Protein 5X3D (pdb70)

Nearest PDB structures (foldseek):
  5x3d-assembly1_A-2  TM=1.008E+00  e=4.012E-29  Streptomyces wedmorensis
  1n1d-assembl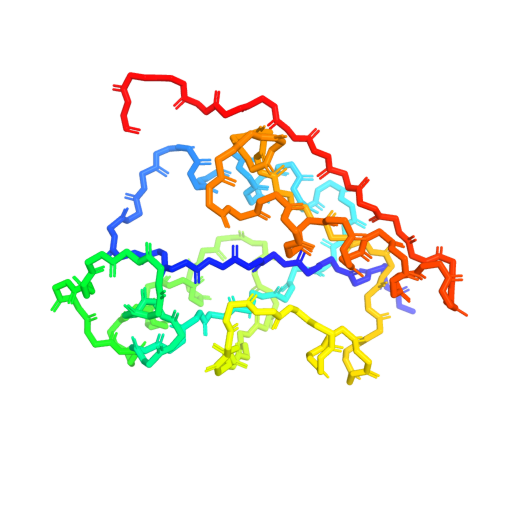y1_A  TM=8.604E-01  e=2.605E-10  Bacillus subtilis
  2b7l-assembly2_D  TM=8.774E-01  e=2.565E-09  Staphylococcus aureus
  3glv-assembly1_B  TM=8.651E-01  e=4.108E-09  Thermoplasma volcanium GSS1
  4xsv-assembly1_A  TM=8.148E-01  e=1.289E-08  Homo sapiens

Radius of gyration: 13.31 Å; Cα contacts (8 Å, |Δi|>4): 223; chains: 1; bounding box: 34×36×27 Å

B-factor: mean 34.51, std 9.89, range [20.99, 83.47]

GO terms:
  GO:0050188 phosphoenolpyruvate mutase activity (F, EXP)

Sequence (126 aa):
QRPIVYVGMSADLIHPGHINILSRAAELGDITIGLLTDAAIASYKRLPHMTYEQRKAVVENLKGVASVVPQRTLDYAENLRTVRPDFVVHGDDWQTGVQRHTRERVIEVLSEWGGKLVEIPYTPGI

Structure (mmCIF, N/CA/C/O backbone):
data_5X3D
#
_entry.id   5X3D
#
_cell.length_a   71.909
_cell.length_b   71.909
_cell.length_c   109.507
_cell.angle_alpha   90.00
_cell.angle_beta   90.00
_cell.angle_gamma   120.00
#
_symmetry.space_group_name_H-M   'P 65 2 2'
#
loop_
_entity.id
_entity.type
_entity.pdbx_description
1 polymer 'Phosphoenolpyruvate phosphomutase'
2 non-polymer '[[(2R,3S,4R,5R)-5-(4-azanyl-2-oxidanylidene-pyrimidin-1-yl)-3,4-bis(oxidanyl)oxolan-2-yl]methoxy-oxidanyl-phosphoryl]oxy-(2-hydroxyethyl)phosphinic acid'
3 water water
#
loop_
_atom_site.group_PDB
_atom_site.id
_atom_site.type_symbol
_atom_site.label_atom_id
_atom_site.label_alt_id
_atom_site.label_comp_id
_atom_site.label_asym_id
_atom_site.label_entity_id
_atom_site.label_seq_id
_atom_site.pdbx_PDB_ins_code
_atom_site.Cartn_x
_atom_site.Cartn_y
_atom_site.Cartn_z
_atom_site.occupancy
_atom_site.B_iso_or_equiv
_atom_site.auth_seq_id
_atom_site.auth_comp_id
_atom_site.auth_asym_id
_atom_site.auth_atom_id
_atom_site.pdbx_PDB_model_num
ATOM 1 N N . GLN A 1 23 ? 21.371 11.174 2.898 1.00 61.17 2 GLN A N 1
ATOM 2 C CA . GLN A 1 23 ? 21.062 12.536 3.411 1.00 57.47 2 GLN A CA 1
ATOM 3 C C . GLN A 1 23 ? 20.099 12.484 4.590 1.00 50.22 2 GLN A C 1
ATOM 4 O O . GLN A 1 23 ? 19.534 11.437 4.930 1.00 49.77 2 GLN A O 1
ATOM 10 N N . ARG A 1 24 ? 19.883 13.649 5.174 1.00 45.16 3 ARG A N 1
ATOM 11 C CA . ARG A 1 24 ? 18.939 13.807 6.264 1.00 41.41 3 ARG A CA 1
ATOM 12 C C . ARG A 1 24 ? 17.513 13.583 5.767 1.00 36.97 3 ARG A C 1
ATOM 13 O O . ARG A 1 24 ? 17.245 13.762 4.584 1.00 37.25 3 ARG A O 1
ATOM 21 N N . PRO A 1 25 ? 16.586 13.253 6.675 1.00 34.76 4 PRO A N 1
ATOM 22 C CA . PRO A 1 25 ? 15.200 13.168 6.204 1.00 34.21 4 PRO A CA 1
ATOM 23 C C . PRO A 1 25 ? 14.664 14.496 5.665 1.00 33.44 4 PRO A C 1
ATOM 24 O O . PRO A 1 25 ? 15.178 15.566 6.003 1.00 32.93 4 PRO A O 1
ATOM 28 N N . ILE A 1 26 ? 13.641 14.383 4.821 1.00 31.96 5 ILE A N 1
ATOM 29 C CA . ILE A 1 26 ? 12.992 15.510 4.179 1.00 33.12 5 ILE A CA 1
ATOM 30 C C . ILE A 1 26 ? 11.664 15.720 4.865 1.00 28.81 5 ILE A C 1
ATOM 31 O O . ILE A 1 26 ? 10.858 14.775 4.966 1.00 28.98 5 ILE A O 1
ATOM 36 N N . VAL A 1 27 ? 11.427 16.952 5.312 1.00 26.27 6 VAL A N 1
ATOM 37 C CA . VAL A 1 27 ? 10.257 17.318 6.065 1.00 26.99 6 VAL A CA 1
ATOM 38 C C . VAL A 1 27 ? 9.450 18.339 5.274 1.00 27.88 6 VAL A C 1
ATOM 39 O O . VAL A 1 27 ? 9.917 19.445 5.040 1.00 27.37 6 VAL A O 1
ATOM 43 N N . TYR A 1 28 ? 8.216 17.991 4.939 1.00 25.12 7 TYR A N 1
ATOM 44 C CA . TYR A 1 28 ? 7.370 18.878 4.094 1.00 26.49 7 TYR A CA 1
ATOM 45 C C . TYR A 1 28 ? 6.404 19.622 4.961 1.00 23.75 7 TYR A C 1
ATOM 46 O O . TYR A 1 28 ? 5.727 19.038 5.806 1.00 25.69 7 TYR A O 1
ATOM 55 N N . VAL A 1 29 ? 6.386 20.940 4.797 1.00 22.63 8 VAL A N 1
ATOM 56 C CA . VAL A 1 29 ? 5.523 21.815 5.587 1.00 23.90 8 VAL A CA 1
ATOM 57 C C . VAL A 1 29 ? 4.730 22.742 4.641 1.00 24.51 8 VAL A C 1
ATOM 58 O O . VAL A 1 29 ? 5.305 23.607 3.999 1.00 24.74 8 VAL A O 1
ATOM 62 N N . GLY A 1 30 ? 3.422 22.537 4.565 1.00 24.71 9 GLY A N 1
ATOM 63 C CA . GLY A 1 30 ? 2.563 23.361 3.758 1.00 25.78 9 GLY A CA 1
ATOM 64 C C . GLY A 1 30 ? 2.262 24.643 4.485 1.00 27.59 9 GLY A C 1
ATOM 65 O O . GLY A 1 30 ? 2.004 24.604 5.679 1.00 25.91 9 GLY A O 1
ATOM 66 N N . MET A 1 31 ? 2.254 25.767 3.767 1.00 25.32 10 MET A N 1
ATOM 67 C CA . MET A 1 31 ? 1.942 27.057 4.363 1.00 26.87 10 MET A CA 1
ATOM 68 C C . MET A 1 31 ? 1.312 27.991 3.376 1.00 28.90 10 MET A C 1
ATOM 69 O O . MET A 1 31 ? 1.754 28.053 2.235 1.00 27.93 10 MET A O 1
ATOM 74 N N . SER A 1 32 ? 0.318 28.741 3.836 1.00 29.78 11 SER A N 1
ATOM 75 C CA . SER A 1 32 ? -0.045 29.955 3.156 1.00 34.24 11 SER A CA 1
ATOM 76 C C . SER A 1 32 ? 0.998 31.018 3.565 1.00 36.65 11 SER A C 1
ATOM 77 O O . SER A 1 32 ? 1.642 31.623 2.711 1.00 34.74 11 SER A O 1
ATOM 80 N N . ALA A 1 33 ? 1.175 31.202 4.871 1.00 35.59 12 ALA A N 1
ATOM 81 C CA . ALA A 1 33 ? 2.232 32.100 5.388 1.00 40.31 12 ALA A CA 1
ATOM 82 C C . ALA A 1 33 ? 1.999 33.521 4.897 1.00 37.46 12 ALA A C 1
ATOM 83 O O . ALA A 1 33 ? 2.937 34.167 4.416 1.00 38.97 12 ALA A O 1
ATOM 85 N N . ASP A 1 34 ? 0.765 34.009 4.969 1.00 35.36 13 ASP A N 1
ATOM 86 C CA . ASP A 1 34 ? 0.536 35.392 4.530 1.00 45.34 13 ASP A CA 1
ATOM 87 C C . ASP A 1 34 ? 1.280 36.406 5.405 1.00 41.73 13 ASP A C 1
ATOM 88 O O . ASP A 1 34 ? 1.930 37.292 4.883 1.00 50.72 13 ASP A O 1
ATOM 93 N N . LEU A 1 35 ? 1.147 36.258 6.715 1.00 39.33 14 LEU A N 1
ATOM 94 C CA . LEU A 1 35 ? 1.849 37.068 7.705 1.00 40.43 14 LEU A CA 1
ATOM 95 C C . LEU A 1 35 ? 2.434 36.146 8.774 1.00 34.09 14 LEU A C 1
ATOM 96 O O . LEU A 1 35 ? 1.692 35.472 9.488 1.00 37.45 14 LEU A O 1
ATOM 101 N N . ILE A 1 36 ? 3.754 36.114 8.875 1.00 30.17 15 ILE A N 1
ATOM 102 C CA . ILE A 1 36 ? 4.450 35.127 9.746 1.00 30.98 15 ILE A CA 1
ATOM 103 C C . ILE A 1 36 ? 4.272 35.512 11.225 1.00 30.79 15 ILE A C 1
ATOM 104 O O . ILE A 1 36 ? 4.471 36.653 11.580 1.00 29.14 15 ILE A O 1
ATOM 109 N N . HIS A 1 37 ? 3.898 34.572 12.086 1.00 30.22 16 HIS A N 1
ATOM 110 C CA . HIS A 1 37 ? 3.760 34.820 13.519 1.00 31.67 16 HIS A CA 1
ATOM 111 C C . HIS A 1 37 ? 4.312 33.624 14.292 1.00 28.59 16 HIS A C 1
ATOM 112 O O . HIS A 1 37 ? 4.759 32.636 13.662 1.00 29.52 16 HIS A O 1
ATOM 119 N N . PRO A 1 38 ? 4.300 33.683 15.628 1.00 27.54 17 PRO A N 1
ATOM 120 C CA . PRO A 1 38 ? 4.979 32.626 16.331 1.00 27.08 17 PRO A CA 1
ATOM 121 C C . PRO A 1 38 ? 4.404 31.186 16.187 1.00 29.35 17 PRO A C 1
ATOM 122 O O . PRO A 1 38 ? 5.141 30.228 16.412 1.00 30.41 17 PRO A O 1
ATOM 126 N N . GLY A 1 39 ? 3.124 31.049 15.855 1.00 29.45 18 GLY A N 1
ATOM 127 C CA . GLY A 1 39 ? 2.529 29.747 15.463 1.00 30.61 18 GLY A CA 1
ATOM 128 C C . GLY A 1 39 ? 3.306 29.093 14.334 1.00 28.48 18 GLY A C 1
ATOM 129 O O . GLY A 1 39 ? 3.674 27.931 14.425 1.00 27.89 18 GLY A O 1
ATOM 130 N N . HIS A 1 40 ? 3.608 29.861 13.291 1.00 28.91 19 HIS A N 1
ATOM 131 C CA . HIS A 1 40 ? 4.426 29.379 12.167 1.00 29.88 19 HIS A CA 1
ATOM 132 C C . HIS A 1 40 ? 5.824 28.993 12.584 1.00 30.77 19 HIS A C 1
ATOM 133 O O . HIS A 1 40 ? 6.355 27.978 12.155 1.00 29.96 19 HIS A O 1
ATOM 140 N N . ILE A 1 41 ? 6.423 29.840 13.409 1.00 31.59 20 ILE A N 1
ATOM 141 C CA . ILE A 1 41 ? 7.747 29.592 13.929 1.00 30.34 20 ILE A CA 1
ATOM 142 C C . ILE A 1 41 ? 7.784 28.288 14.719 1.00 26.88 20 ILE A C 1
ATOM 143 O O . ILE A 1 41 ? 8.734 27.518 14.585 1.00 27.79 20 ILE A O 1
ATOM 148 N N . ASN A 1 42 ? 6.757 28.064 15.538 1.00 26.88 21 ASN A N 1
ATOM 149 C CA . ASN A 1 42 ? 6.619 26.823 16.293 1.00 26.25 21 ASN A CA 1
ATOM 150 C C . ASN A 1 42 ? 6.602 25.623 15.357 1.00 26.61 21 ASN A C 1
ATOM 151 O O . ASN A 1 42 ? 7.356 24.673 15.548 1.00 25.37 21 ASN A O 1
ATOM 156 N N . ILE A 1 43 ? 5.755 25.674 14.332 1.00 26.24 22 ILE A N 1
ATOM 157 C CA . ILE A 1 43 ? 5.735 24.588 13.325 1.00 28.10 22 ILE A CA 1
ATOM 158 C C . ILE A 1 43 ? 7.096 24.351 12.750 1.00 26.78 22 ILE A C 1
ATOM 159 O O . ILE A 1 43 ? 7.548 23.216 12.685 1.00 27.03 22 ILE A O 1
ATOM 164 N N . LEU A 1 44 ? 7.780 25.421 12.330 1.00 26.09 23 LEU A N 1
ATOM 165 C CA . LEU A 1 44 ? 9.082 25.245 11.711 1.00 27.44 23 LEU A CA 1
ATOM 166 C C . LEU A 1 44 ? 10.118 24.731 12.690 1.00 27.15 23 LEU A C 1
ATOM 167 O O . LEU A 1 44 ? 10.985 23.970 12.318 1.00 25.38 23 LEU A O 1
ATOM 172 N N . SER A 1 45 ? 10.015 25.152 13.934 1.00 27.72 24 SER A N 1
ATOM 173 C CA . SER A 1 45 ? 10.955 24.702 14.931 1.00 29.60 24 SER A CA 1
ATOM 174 C C . SER A 1 45 ? 10.771 23.196 15.206 1.00 28.75 24 SER A C 1
ATOM 175 O O . SER A 1 45 ? 11.748 22.433 15.221 1.00 28.38 24 SER A O 1
ATOM 178 N N . ARG A 1 46 ? 9.523 22.758 15.357 1.00 28.73 25 ARG A N 1
ATOM 179 C CA . ARG A 1 46 ? 9.208 21.318 15.475 1.00 29.13 25 ARG A CA 1
ATOM 180 C C . ARG A 1 46 ? 9.621 20.519 14.220 1.00 29.32 25 ARG A C 1
ATOM 181 O O . ARG A 1 46 ? 10.218 19.419 14.311 1.00 26.53 25 ARG A O 1
ATOM 189 N N . ALA A 1 47 ? 9.376 21.090 13.027 1.00 25.17 26 ALA A N 1
ATOM 190 C CA . ALA A 1 47 ? 9.755 20.412 11.791 1.00 25.76 26 ALA A CA 1
ATOM 191 C C . ALA A 1 47 ? 11.241 20.208 11.667 1.00 25.28 26 ALA A C 1
ATOM 192 O O . ALA A 1 47 ? 11.726 19.171 11.159 1.00 27.56 26 ALA A O 1
ATOM 194 N N . ALA A 1 48 ? 12.002 21.220 12.076 1.00 25.81 27 ALA A N 1
ATOM 195 C CA . ALA A 1 48 ? 13.476 21.117 11.993 1.00 26.61 27 ALA A CA 1
ATOM 196 C C . ALA A 1 48 ? 14.080 19.987 12.837 1.00 26.40 27 ALA A C 1
ATOM 197 O O . ALA A 1 48 ? 15.122 19.440 12.482 1.00 24.45 27 ALA A O 1
ATOM 199 N N . GLU A 1 49 ? 13.376 19.600 13.892 1.00 27.88 28 GLU A N 1
ATOM 200 C CA . GLU A 1 49 ? 13.759 18.457 14.734 1.00 28.68 28 GLU A CA 1
ATOM 201 C C . GLU A 1 49 ? 13.736 17.133 13.915 1.00 27.81 28 GLU A C 1
ATOM 202 O O . GLU A 1 49 ? 14.467 16.178 14.222 1.00 25.31 28 GLU A O 1
ATOM 208 N N . LEU A 1 50 ? 12.946 17.114 12.827 1.00 26.93 29 LEU A N 1
ATOM 209 C CA . LEU A 1 50 ? 12.742 15.931 11.997 1.00 26.28 29 LEU A CA 1
ATOM 210 C C . LEU A 1 50 ? 13.610 15.847 10.749 1.00 26.35 29 LEU A C 1
ATOM 211 O O . LEU A 1 50 ? 13.682 14.770 10.129 1.00 26.31 29 LEU A O 1
ATOM 216 N N . GLY A 1 51 ? 14.234 16.967 10.352 1.00 27.14 30 GLY A N 1
ATOM 217 C CA . GLY A 1 51 ? 15.129 16.965 9.180 1.00 28.31 30 GLY A CA 1
ATOM 218 C C . GLY A 1 51 ? 15.126 18.274 8.416 1.00 28.91 30 GLY A C 1
ATOM 219 O O . GLY A 1 51 ? 14.837 19.327 8.989 1.00 29.66 30 GLY A O 1
ATOM 220 N N . ASP A 1 52 ? 15.450 18.204 7.125 1.00 27.75 31 ASP A N 1
ATOM 221 C CA . ASP A 1 52 ? 15.576 19.416 6.278 1.00 28.22 31 ASP A CA 1
ATOM 222 C C . ASP A 1 52 ? 14.198 19.809 5.765 1.00 27.62 31 ASP A C 1
ATOM 223 O O . ASP A 1 52 ? 13.496 18.962 5.170 1.00 27.06 31 ASP A O 1
ATOM 228 N N . ILE A 1 53 ? 13.801 21.060 5.975 1.00 26.52 32 ILE A N 1
ATOM 229 C CA . ILE A 1 53 ? 12.458 21.494 5.674 1.00 27.74 32 ILE A CA 1
ATOM 230 C C . ILE A 1 53 ? 12.344 21.961 4.212 1.00 27.16 32 ILE A C 1
ATOM 231 O O . ILE A 1 53 ? 13.082 22.860 3.738 1.00 25.60 32 ILE A O 1
ATOM 236 N N . THR A 1 54 ? 11.342 21.412 3.543 1.00 27.63 33 THR A N 1
ATOM 237 C CA . THR A 1 54 ? 10.849 21.946 2.265 1.00 26.22 33 THR A CA 1
ATOM 238 C C . THR A 1 54 ? 9.502 22.564 2.559 1.00 25.19 33 THR A C 1
ATOM 239 O O . THR A 1 54 ? 8.604 21.890 3.037 1.00 27.11 33 THR A O 1
ATOM 243 N N . ILE A 1 55 ? 9.356 23.866 2.315 1.00 24.50 34 ILE A N 1
ATOM 244 C CA . ILE A 1 55 ? 8.053 24.499 2.448 1.00 23.06 34 ILE A CA 1
ATOM 245 C C . ILE A 1 55 ? 7.289 24.325 1.143 1.00 25.33 34 ILE A C 1
ATOM 246 O O . ILE A 1 55 ? 7.829 24.624 0.075 1.00 25.66 34 ILE A O 1
ATOM 251 N N . GLY A 1 56 ? 6.049 23.844 1.251 1.00 24.18 35 GLY A N 1
ATOM 252 C CA . GLY A 1 56 ? 5.084 23.841 0.131 1.00 24.77 35 GLY A CA 1
ATOM 253 C C . GLY A 1 56 ? 4.329 25.132 0.277 1.00 22.66 35 GLY A C 1
ATOM 254 O O . GLY A 1 56 ? 3.451 25.244 1.114 1.00 23.90 35 GLY A O 1
ATOM 255 N N . LEU A 1 57 ? 4.708 26.127 -0.475 1.00 23.25 36 LEU A N 1
ATOM 256 C CA . LEU A 1 57 ? 4.100 27.448 -0.345 1.00 24.06 36 LEU A CA 1
ATOM 257 C C . LEU A 1 57 ? 2.882 27.508 -1.233 1.00 24.57 36 LEU A C 1
ATOM 258 O O . LEU A 1 57 ? 2.996 27.416 -2.462 1.00 24.14 36 LEU A O 1
ATOM 263 N N . LEU A 1 58 ? 1.724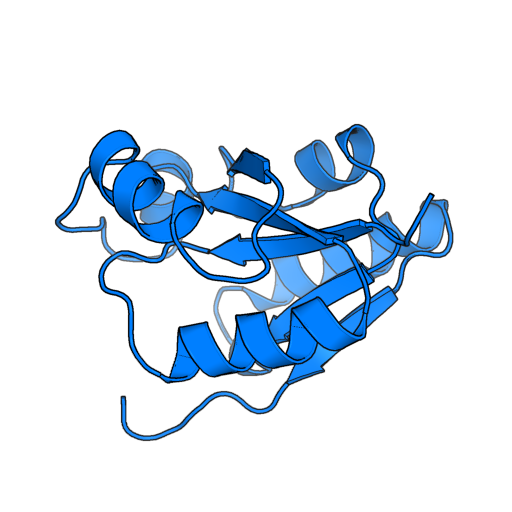 27.647 -0.633 1.00 23.85 37 LEU A N 1
ATOM 264 C CA . LEU A 1 58 ? 0.487 27.557 -1.415 1.00 26.40 37 LEU A CA 1
ATOM 265 C C . LEU A 1 58 ? 0.310 28.794 -2.293 1.00 28.43 37 LEU A C 1
ATOM 266 O O . LEU A 1 58 ? 0.601 29.935 -1.874 1.00 27.66 37 LEU A O 1
ATOM 271 N N . THR A 1 59 ? -0.122 28.562 -3.533 1.00 25.94 38 THR A N 1
ATOM 272 C CA . THR A 1 59 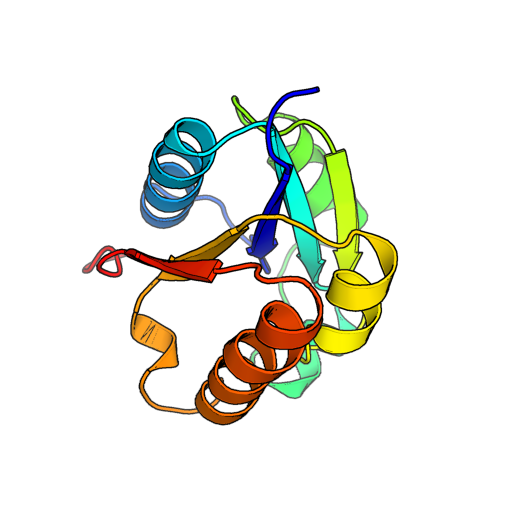? -0.409 29.664 -4.459 1.00 30.07 38 THR A CA 1
ATOM 273 C C . THR A 1 59 ? -1.727 30.322 -4.119 1.00 29.09 38 THR A C 1
ATOM 274 O O . THR A 1 59 ? -2.560 29.773 -3.375 1.00 28.59 38 THR A O 1
ATOM 278 N N . ASP A 1 60 ? -1.951 31.490 -4.727 1.00 32.21 39 ASP A N 1
ATOM 279 C CA . ASP A 1 60 ? -3.226 32.198 -4.614 1.00 32.32 39 ASP A CA 1
ATOM 280 C C . ASP A 1 60 ? -4.414 31.333 -4.920 1.00 30.08 39 ASP A C 1
ATOM 281 O O . ASP A 1 60 ? -5.402 31.323 -4.178 1.00 33.15 39 ASP A O 1
ATOM 286 N N . ALA A 1 61 ? -4.313 30.603 -6.018 1.00 33.37 40 ALA A N 1
ATOM 287 C CA . ALA A 1 61 ? -5.404 29.746 -6.472 1.00 33.69 40 ALA A CA 1
ATOM 288 C C . ALA A 1 61 ? -5.658 28.658 -5.449 1.00 31.72 40 ALA A C 1
ATOM 289 O O . ALA A 1 61 ? -6.791 28.396 -5.109 1.00 29.62 40 ALA A O 1
ATOM 291 N N . ALA A 1 62 ? -4.598 28.070 -4.892 1.00 29.19 41 ALA A N 1
ATOM 292 C CA . ALA A 1 62 ? -4.756 27.082 -3.828 1.00 26.64 41 ALA A CA 1
ATOM 293 C C . ALA A 1 62 ? -5.497 27.671 -2.624 1.00 27.41 41 ALA A C 1
ATOM 294 O O . ALA A 1 62 ? -6.481 27.098 -2.103 1.00 31.48 41 ALA A O 1
ATOM 296 N N . ILE A 1 63 ? -5.022 28.831 -2.173 1.00 28.21 42 ILE A N 1
ATOM 297 C CA . ILE A 1 63 ? -5.543 29.461 -0.972 1.00 31.50 42 ILE A CA 1
ATOM 298 C C . ILE A 1 63 ? -6.992 29.914 -1.175 1.00 32.61 42 ILE A C 1
ATOM 299 O O . ILE A 1 63 ? -7.839 29.747 -0.282 1.00 33.51 42 ILE A O 1
ATOM 304 N N . ALA A 1 64 ? -7.252 30.502 -2.341 1.00 36.06 43 ALA A N 1
ATOM 305 C CA . ALA A 1 64 ? -8.603 30.955 -2.690 1.00 39.36 43 ALA A CA 1
ATOM 306 C C . ALA A 1 64 ? -9.599 29.832 -2.621 1.00 38.28 43 ALA A C 1
ATOM 307 O O . ALA A 1 64 ? -10.752 30.080 -2.262 1.00 40.78 43 ALA A O 1
ATOM 309 N N . SER A 1 65 ? -9.162 28.601 -2.897 1.00 37.40 44 SER A N 1
ATOM 310 C CA . SER A 1 65 ? -10.079 27.467 -2.868 1.00 39.50 44 SER A CA 1
ATOM 311 C C . SER A 1 65 ? -10.654 27.127 -1.499 1.00 40.37 44 SER A C 1
ATOM 312 O O . SER A 1 65 ? -11.641 26.434 -1.441 1.00 39.31 44 SER A O 1
ATOM 315 N N . TYR A 1 66 ? -10.038 27.571 -0.403 1.00 36.95 45 TYR A N 1
ATOM 316 C CA . TYR A 1 66 ? -10.571 27.251 0.919 1.00 36.15 45 TYR A CA 1
ATOM 317 C C . TYR A 1 66 ? -10.614 28.382 1.918 1.00 36.63 45 TYR A C 1
ATOM 318 O O . TYR A 1 66 ? -11.260 28.246 2.939 1.00 36.35 45 TYR A O 1
ATOM 327 N N . LYS A 1 67 ? -9.912 29.471 1.668 1.00 36.99 46 LYS A N 1
ATOM 328 C CA . LYS A 1 67 ? -10.011 30.630 2.546 1.00 38.79 46 LYS A CA 1
ATOM 329 C C . LYS A 1 67 ? -9.798 31.922 1.759 1.00 37.76 46 LYS A C 1
ATOM 330 O O . LYS A 1 67 ? -9.739 31.907 0.535 1.00 41.14 46 LYS A O 1
ATOM 336 N N . ARG A 1 68 ? -9.670 33.033 2.472 1.00 44.19 47 ARG A N 1
ATOM 337 C CA . ARG A 1 68 ? -9.512 34.339 1.840 1.00 51.62 47 ARG A CA 1
ATOM 338 C C . ARG A 1 68 ? -8.101 34.465 1.277 1.00 49.61 47 ARG A 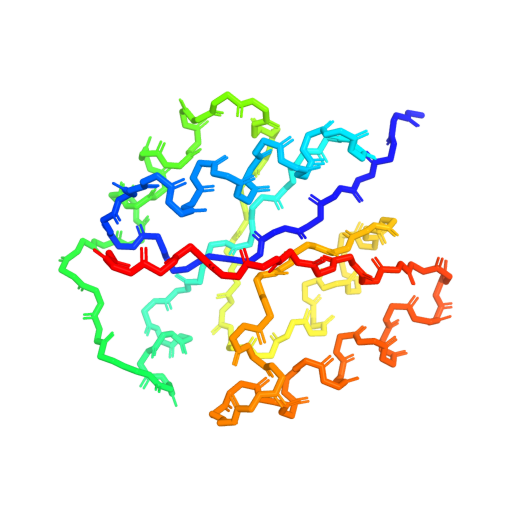C 1
ATOM 339 O O . ARG A 1 68 ? -7.148 33.862 1.791 1.00 39.92 47 ARG A O 1
ATOM 347 N N . LEU A 1 69 ? -7.998 35.244 0.207 1.00 46.75 48 LEU A N 1
ATOM 348 C CA . LEU A 1 69 ? -6.733 35.438 -0.507 1.00 49.47 48 LEU A CA 1
ATOM 349 C C . LEU A 1 69 ? -5.766 36.183 0.427 1.00 46.84 48 LEU A C 1
ATOM 350 O O . LEU A 1 69 ? -6.207 36.974 1.256 1.00 38.99 48 LEU A O 1
ATOM 355 N N . PRO A 1 70 ? -4.449 35.918 0.320 1.00 43.73 49 PRO A N 1
ATOM 356 C CA . PRO A 1 70 ? -3.521 36.638 1.168 1.00 44.61 49 PRO A CA 1
ATOM 357 C C . PRO A 1 70 ? -3.292 38.070 0.653 1.00 40.25 49 PRO A C 1
ATOM 358 O O . PRO A 1 70 ? -3.514 38.330 -0.531 1.00 37.56 49 PRO A O 1
ATOM 362 N N . HIS A 1 71 ? -2.867 38.983 1.529 1.00 45.32 50 HIS A N 1
ATOM 363 C CA . HIS A 1 71 ? -2.475 40.355 1.123 1.00 44.20 50 HIS A CA 1
ATOM 364 C C . HIS A 1 71 ? -1.213 40.330 0.259 1.00 43.22 50 HIS A C 1
ATOM 365 O O . HIS A 1 71 ? -1.150 41.024 -0.751 1.00 41.51 50 HIS A O 1
ATOM 372 N N . MET A 1 72 ? -0.231 39.492 0.617 1.00 34.06 51 MET A N 1
ATOM 373 C CA . MET A 1 72 ? 1.024 39.427 -0.119 1.00 34.48 51 MET A CA 1
ATOM 374 C C . MET A 1 72 ? 0.963 38.403 -1.239 1.00 35.01 51 MET A C 1
ATOM 375 O O . MET A 1 72 ? 0.334 37.372 -1.077 1.00 35.57 51 MET A O 1
ATOM 380 N N . THR A 1 73 ? 1.716 38.661 -2.308 1.00 35.34 52 THR A N 1
ATOM 381 C CA . THR A 1 73 ? 1.784 37.805 -3.489 1.00 38.87 52 THR A CA 1
ATOM 382 C C . THR A 1 73 ? 2.625 36.577 -3.171 1.00 38.45 52 THR A C 1
ATOM 383 O O . THR A 1 73 ? 3.306 36.549 -2.139 1.00 29.93 52 THR A O 1
ATOM 387 N N . TYR A 1 74 ? 2.598 35.588 -4.064 1.00 33.22 53 TYR A N 1
ATOM 388 C CA . TYR A 1 74 ? 3.432 34.396 -3.898 1.00 33.09 53 TYR A CA 1
ATOM 389 C C . TYR A 1 74 ? 4.901 34.765 -3.743 1.00 32.25 53 TYR A C 1
ATOM 390 O O . TYR A 1 74 ? 5.550 34.300 -2.797 1.00 29.32 53 TYR A O 1
ATOM 399 N N . GLU A 1 75 ? 5.428 35.598 -4.651 1.00 31.10 54 GLU A N 1
ATOM 400 C CA . GLU A 1 75 ? 6.849 35.982 -4.570 1.00 33.43 54 GLU A CA 1
ATOM 401 C C . GLU A 1 75 ? 7.210 36.730 -3.290 1.00 30.29 54 GLU A C 1
ATOM 402 O O . GLU A 1 75 ? 8.304 36.535 -2.754 1.00 32.38 54 GLU A O 1
ATOM 408 N N . GLN A 1 76 ? 6.306 37.580 -2.814 1.00 30.54 55 GLN A N 1
ATOM 409 C CA . GLN A 1 76 ? 6.485 38.273 -1.512 1.00 32.67 55 GLN A CA 1
ATOM 410 C C . GLN A 1 76 ? 6.524 37.279 -0.341 1.00 28.98 55 GLN A C 1
ATOM 411 O O . GLN A 1 76 ? 7.419 37.321 0.503 1.00 28.92 55 GLN A O 1
ATOM 417 N N . ARG A 1 77 ? 5.564 36.371 -0.306 1.00 26.63 56 ARG A N 1
ATOM 418 C CA . ARG A 1 77 ? 5.548 35.338 0.747 1.00 27.46 56 ARG A CA 1
ATOM 419 C C . ARG A 1 77 ? 6.748 34.440 0.691 1.00 26.45 56 ARG A C 1
ATOM 420 O O . ARG A 1 77 ? 7.309 34.081 1.733 1.00 26.15 56 ARG A O 1
ATOM 428 N N . LYS A 1 78 ? 7.177 34.085 -0.509 1.00 25.94 57 LYS A N 1
ATOM 429 C CA . LYS A 1 78 ? 8.392 33.287 -0.672 1.00 28.41 57 LYS A CA 1
ATOM 430 C C . LYS A 1 78 ? 9.669 33.990 -0.182 1.00 29.25 57 LYS A C 1
ATOM 431 O O . LYS A 1 78 ? 10.529 33.349 0.407 1.00 25.21 57 LYS A O 1
ATOM 437 N N . ALA A 1 79 ? 9.807 35.277 -0.483 1.00 30.05 58 ALA A N 1
ATOM 438 C CA . ALA A 1 79 ? 10.955 36.065 -0.002 1.00 28.67 58 ALA A CA 1
ATOM 439 C C . ALA A 1 79 ? 11.076 36.001 1.519 1.00 27.78 58 ALA A C 1
ATOM 440 O O . ALA A 1 79 ? 12.170 35.871 2.054 1.00 28.27 58 ALA A O 1
ATOM 442 N N . VAL A 1 80 ? 9.943 36.054 2.219 1.00 25.43 59 VAL A N 1
ATOM 443 C CA . VAL A 1 80 ? 9.967 35.909 3.660 1.00 25.47 59 VAL A CA 1
ATOM 444 C C . VAL A 1 80 ? 10.300 34.478 4.066 1.00 27.19 59 VAL A C 1
ATOM 445 O O . VAL A 1 80 ? 11.223 34.259 4.877 1.00 26.74 59 VAL A O 1
ATOM 449 N N . VAL A 1 81 ? 9.514 33.496 3.591 1.00 24.88 60 VAL A N 1
ATOM 450 C CA . VAL A 1 81 ? 9.638 32.144 4.172 1.00 27.98 60 VAL A CA 1
ATOM 451 C C . VAL A 1 81 ? 10.977 31.477 3.851 1.00 28.00 60 VAL A C 1
ATOM 452 O O . VAL A 1 81 ? 11.521 30.709 4.692 1.00 27.27 60 VAL A O 1
ATOM 456 N N . GLU A 1 82 ? 11.559 31.818 2.702 1.00 25.37 61 GLU A N 1
ATOM 457 C CA . GLU A 1 82 ? 12.847 31.239 2.357 1.00 30.28 61 GLU A CA 1
ATOM 458 C C . GLU A 1 82 ? 13.950 31.677 3.295 1.00 35.30 61 GLU A C 1
ATOM 459 O O . GLU A 1 82 ? 14.964 30.999 3.389 1.00 35.50 61 GLU A O 1
ATOM 465 N N . ASN A 1 83 ? 13.714 32.782 4.009 1.00 34.36 62 ASN A N 1
ATOM 466 C CA . ASN A 1 83 ? 14.644 33.311 4.977 1.00 37.40 62 ASN A CA 1
ATOM 467 C C . ASN A 1 83 ? 14.388 32.897 6.409 1.00 40.13 62 ASN A C 1
ATOM 468 O O . ASN A 1 83 ? 14.935 33.510 7.320 1.00 40.91 62 ASN A O 1
ATOM 473 N N . LEU A 1 84 ? 13.585 31.860 6.627 1.00 34.26 63 LEU A N 1
ATOM 474 C CA . LEU A 1 84 ? 13.339 31.413 7.978 1.00 33.40 63 LEU A CA 1
ATOM 475 C C . LEU A 1 84 ? 14.330 30.301 8.254 1.00 37.09 63 LEU A C 1
ATOM 476 O O . LEU A 1 84 ? 14.697 29.518 7.353 1.00 32.03 63 LEU A O 1
ATOM 481 N N . LYS A 1 85 ? 14.819 30.259 9.491 1.00 37.10 64 LYS A N 1
ATOM 482 C CA . LYS A 1 85 ? 15.845 29.286 9.849 1.00 39.81 64 LYS A CA 1
ATOM 483 C C . LYS A 1 85 ? 15.271 27.895 9.734 1.00 36.95 64 LYS A C 1
ATOM 484 O O . LYS A 1 85 ? 14.109 27.681 10.036 1.00 39.53 64 LYS A O 1
ATOM 490 N N . GLY A 1 86 ? 16.088 26.958 9.260 1.00 37.85 65 GLY A N 1
ATOM 491 C CA . GLY A 1 86 ? 15.662 25.578 9.092 1.00 37.29 65 GLY A CA 1
ATOM 492 C C . GLY A 1 86 ? 15.089 25.273 7.709 1.00 34.28 65 GLY A C 1
ATOM 493 O O . GLY A 1 86 ? 14.955 24.127 7.381 1.00 32.72 65 GLY A O 1
ATOM 494 N N . VAL A 1 87 ? 14.739 26.293 6.918 1.00 32.02 66 VAL A N 1
ATOM 495 C CA . VAL A 1 87 ? 14.116 26.086 5.604 1.00 30.87 66 VAL A CA 1
ATOM 496 C C . VAL A 1 87 ? 15.194 25.831 4.534 1.00 33.22 66 VAL A C 1
ATOM 497 O O . VAL A 1 87 ? 16.035 26.715 4.232 1.00 30.19 66 VAL A O 1
ATOM 501 N N . ALA A 1 88 ? 15.145 24.652 3.928 1.00 28.51 67 ALA A N 1
ATOM 502 C CA . ALA A 1 88 ? 16.123 24.258 2.901 1.00 31.45 67 ALA A CA 1
ATOM 503 C C . ALA A 1 88 ? 15.648 24.549 1.487 1.00 34.38 67 ALA A C 1
ATOM 504 O O . ALA A 1 88 ? 16.452 24.825 0.614 1.00 33.93 67 ALA A O 1
ATOM 506 N N . SER A 1 89 ? 14.333 24.489 1.254 1.00 30.07 68 SER A N 1
ATOM 507 C CA . SER A 1 89 ? 13.810 24.671 -0.059 1.00 30.87 68 SER A CA 1
ATOM 508 C C . SER A 1 89 ? 12.364 25.152 0.044 1.00 27.52 68 SER A C 1
ATOM 509 O O . SER A 1 89 ? 11.688 24.949 1.062 1.00 25.70 68 SER A O 1
ATOM 512 N N . VAL A 1 90 ? 11.929 25.869 -0.981 1.00 27.50 69 VAL A N 1
ATOM 513 C CA . VAL A 1 90 ? 10.549 26.319 -1.068 1.00 27.44 69 VAL A CA 1
ATOM 514 C C . VAL A 1 90 ? 10.046 25.979 -2.464 1.00 31.57 69 VAL A C 1
ATOM 515 O O . VAL A 1 90 ? 10.689 26.328 -3.450 1.00 31.69 69 VAL A O 1
ATOM 519 N N . VAL A 1 91 ? 8.921 25.289 -2.514 1.00 29.87 70 VAL A N 1
ATOM 520 C CA . VAL A 1 91 ? 8.302 24.871 -3.781 1.00 28.67 70 VAL A CA 1
ATOM 521 C C . VAL A 1 91 ? 6.854 25.290 -3.794 1.00 27.80 70 VAL A C 1
ATOM 522 O O . VAL A 1 91 ? 6.199 25.246 -2.756 1.00 26.28 70 VAL A O 1
ATOM 526 N N . PRO A 1 92 ? 6.323 25.667 -4.977 1.00 27.24 71 PRO A N 1
ATOM 527 C CA . PRO A 1 92 ? 4.917 26.047 -5.059 1.00 27.55 71 PRO A CA 1
ATOM 528 C C . PRO A 1 92 ? 4.007 24.871 -4.80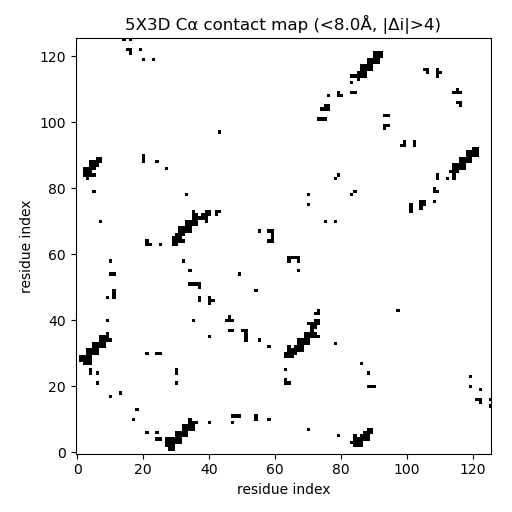3 1.00 25.79 71 PRO A C 1
ATOM 529 O O . PRO A 1 92 ? 4.330 23.762 -5.231 1.00 26.53 71 PRO A O 1
ATOM 533 N N . GLN A 1 93 ? 2.938 25.070 -4.051 1.00 25.82 72 GLN A N 1
ATOM 534 C CA . GLN A 1 93 ? 1.881 24.052 -3.929 1.00 25.05 72 GLN A CA 1
ATOM 535 C C . GLN A 1 93 ? 0.622 24.693 -4.515 1.00 25.31 72 GLN A C 1
ATOM 536 O O . GLN A 1 93 ? 0.054 25.625 -3.950 1.00 24.89 72 GLN A O 1
ATOM 542 N N . ARG A 1 94 ? 0.250 24.208 -5.707 1.00 28.02 73 ARG A N 1
ATOM 543 C CA . ARG A 1 94 ? -0.757 24.863 -6.545 1.00 29.29 73 ARG A CA 1
ATOM 544 C C . ARG A 1 94 ? -2.190 24.565 -6.124 1.00 28.80 73 ARG A C 1
ATOM 545 O O . ARG A 1 94 ? -3.137 25.194 -6.621 1.00 27.36 73 ARG A O 1
ATOM 553 N N . THR A 1 95 ? -2.348 23.583 -5.231 1.00 26.75 74 THR A N 1
ATOM 554 C CA . THR A 1 95 ? -3.643 23.162 -4.739 1.00 25.95 74 THR A CA 1
ATOM 555 C C . THR A 1 95 ? -3.625 22.985 -3.238 1.00 26.03 74 THR A C 1
ATOM 556 O O . THR A 1 95 ? -2.569 22.724 -2.682 1.00 27.15 74 THR A O 1
ATOM 560 N N . LEU A 1 96 ? -4.782 23.101 -2.592 1.00 25.21 75 LEU A N 1
ATOM 561 C CA . LEU A 1 96 ? -4.897 22.698 -1.197 1.00 27.25 75 LEU A CA 1
ATOM 562 C C . LEU A 1 96 ? -4.434 21.266 -1.015 1.00 28.12 75 LEU A C 1
ATOM 563 O O . LEU A 1 96 ? -3.606 20.964 -0.116 1.00 27.11 75 LEU A O 1
ATOM 568 N N . ASP A 1 97 ? -4.935 20.365 -1.871 1.00 26.12 76 ASP A N 1
ATOM 569 C CA . ASP A 1 97 ? -4.517 18.978 -1.782 1.00 25.70 76 ASP A CA 1
ATOM 570 C C . ASP A 1 97 ? -2.991 18.817 -1.958 1.00 24.19 76 ASP A C 1
ATOM 571 O O . ASP A 1 97 ? -2.359 19.414 -2.853 1.00 26.86 76 ASP A O 1
ATOM 576 N N . TYR A 1 98 ? -2.399 18.009 -1.075 1.00 25.66 77 TYR A N 1
ATOM 577 C CA . TYR A 1 98 ? -0.949 17.821 -1.023 1.00 25.37 77 TYR A CA 1
ATOM 578 C C . TYR A 1 98 ? -0.399 16.711 -1.923 1.00 26.19 77 TYR A C 1
ATOM 579 O O . TYR A 1 98 ? 0.810 16.639 -2.110 1.00 23.30 77 TYR A O 1
ATOM 588 N N . ALA A 1 99 ? -1.259 15.838 -2.472 1.00 27.17 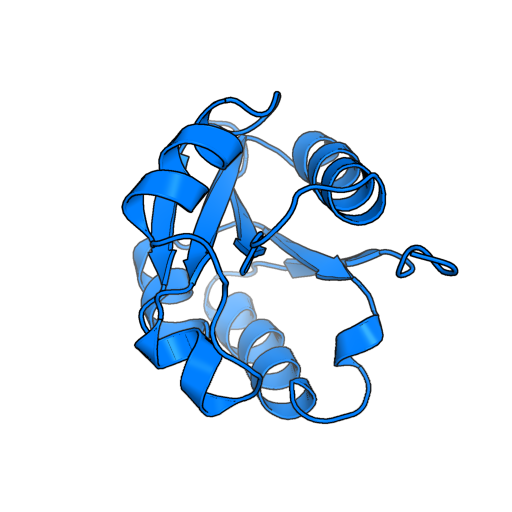78 ALA A N 1
ATOM 589 C CA . ALA A 1 99 ? -0.761 14.583 -3.108 1.00 26.47 78 ALA A CA 1
ATOM 590 C C . ALA A 1 99 ? 0.251 14.793 -4.180 1.00 27.70 78 ALA A C 1
ATOM 591 O O . ALA A 1 99 ? 1.285 14.129 -4.185 1.00 26.98 78 ALA A O 1
ATOM 593 N N . GLU A 1 100 ? -0.026 15.696 -5.118 1.00 28.70 79 GLU A N 1
ATOM 594 C CA . GLU A 1 100 ? 0.900 15.880 -6.230 1.00 29.79 79 GLU A CA 1
ATOM 595 C C . GLU A 1 100 ? 2.303 16.284 -5.760 1.00 28.24 79 GLU A C 1
ATOM 596 O O . GLU A 1 100 ? 3.291 15.816 -6.286 1.00 24.35 79 GLU A O 1
ATOM 602 N N . ASN A 1 101 ? 2.374 17.236 -4.835 1.00 26.03 80 ASN A N 1
ATOM 603 C CA . ASN A 1 101 ? 3.657 17.631 -4.305 1.00 27.06 80 ASN A CA 1
ATOM 604 C C . ASN A 1 101 ? 4.268 16.489 -3.499 1.00 24.90 80 ASN A C 1
ATOM 605 O O . ASN A 1 101 ? 5.473 16.285 -3.608 1.00 29.05 80 ASN A O 1
ATOM 610 N N . LEU A 1 102 ? 3.479 15.772 -2.689 1.00 26.80 81 LEU A N 1
ATOM 611 C CA . LEU A 1 102 ? 4.056 14.706 -1.873 1.00 26.94 81 LEU A CA 1
ATOM 612 C C . LEU A 1 102 ? 4.696 13.639 -2.776 1.00 29.76 81 LEU A C 1
ATOM 613 O O . LEU A 1 102 ? 5.802 13.171 -2.509 1.00 29.11 81 LEU A O 1
ATOM 618 N N . ARG A 1 103 ? 4.038 13.331 -3.899 1.00 31.58 82 ARG A N 1
ATOM 619 C CA . ARG A 1 103 ? 4.569 12.304 -4.826 1.00 31.23 82 ARG A CA 1
ATOM 620 C C . ARG A 1 103 ? 5.859 12.736 -5.511 1.00 30.77 82 ARG A C 1
ATOM 621 O O . ARG A 1 103 ? 6.695 11.896 -5.855 1.00 31.16 82 ARG A O 1
ATOM 629 N N . THR A 1 104 ? 6.039 14.044 -5.705 1.00 31.74 83 THR A N 1
ATOM 630 C CA . THR A 1 104 ? 7.243 14.580 -6.286 1.00 32.63 83 THR A CA 1
ATOM 631 C C . THR A 1 104 ? 8.360 14.632 -5.258 1.00 34.28 83 THR A C 1
ATOM 632 O O . THR A 1 104 ? 9.442 14.137 -5.512 1.00 33.39 83 THR A O 1
ATOM 636 N N . VAL A 1 105 ? 8.098 15.209 -4.090 1.00 31.39 84 VAL A N 1
ATOM 637 C CA . VAL A 1 105 ? 9.207 15.401 -3.122 1.00 34.20 84 VAL A CA 1
ATOM 638 C C . VAL A 1 105 ? 9.455 14.153 -2.266 1.00 34.43 84 VAL A C 1
ATOM 639 O O . VAL A 1 105 ? 10.585 13.928 -1.871 1.00 34.37 84 VAL A O 1
ATOM 643 N N . ARG A 1 106 ? 8.418 13.324 -2.066 1.00 33.27 85 ARG A N 1
ATOM 644 C CA . ARG A 1 106 ? 8.474 12.061 -1.323 1.00 33.22 85 ARG A CA 1
ATOM 645 C C . ARG A 1 106 ? 9.086 12.257 0.058 1.00 31.62 85 ARG A C 1
ATOM 646 O O . ARG A 1 106 ? 10.000 11.538 0.442 1.00 30.43 85 ARG A O 1
ATOM 654 N N . P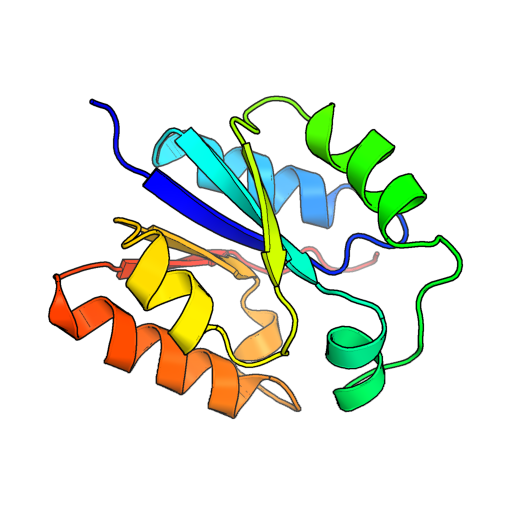RO A 1 107 ? 8.589 13.247 0.799 1.00 29.05 86 PRO A N 1
ATOM 655 C CA . PRO A 1 107 ? 9.146 13.467 2.134 1.00 28.28 86 PRO A CA 1
ATOM 656 C C . PRO A 1 107 ? 8.985 12.320 3.113 1.00 30.05 86 PRO A C 1
ATOM 657 O O . PRO A 1 107 ? 8.009 11.546 3.060 1.00 29.61 86 PRO A O 1
ATOM 661 N N . ASP A 1 108 ? 9.907 12.254 4.061 1.00 29.44 87 ASP A N 1
ATOM 662 C CA . ASP A 1 108 ? 9.776 11.304 5.169 1.00 29.00 87 ASP A CA 1
ATOM 663 C C . ASP A 1 108 ? 8.723 11.722 6.141 1.00 28.38 87 ASP A C 1
ATOM 664 O O . ASP A 1 108 ? 8.091 10.887 6.778 1.00 28.76 87 ASP A O 1
ATOM 669 N N . PHE A 1 109 ? 8.559 13.038 6.301 1.00 25.15 88 PHE A N 1
ATOM 670 C CA . PHE A 1 109 ? 7.633 13.594 7.233 1.00 24.23 88 PHE A CA 1
ATOM 671 C C . PHE A 1 109 ? 6.819 14.741 6.597 1.00 24.69 88 PHE A C 1
ATOM 672 O O . PHE A 1 109 ? 7.309 15.463 5.762 1.00 24.35 88 PHE A O 1
ATOM 680 N N . VAL A 1 110 ? 5.589 14.886 7.043 1.00 25.69 89 VAL A N 1
ATOM 681 C CA . VAL A 1 110 ? 4.851 16.109 6.887 1.00 25.65 89 VAL A CA 1
ATOM 682 C C . VAL A 1 110 ? 4.519 16.612 8.283 1.00 25.83 89 VAL A C 1
ATOM 683 O O . VAL A 1 110 ? 4.182 15.814 9.151 1.00 27.14 89 VAL A O 1
ATOM 687 N N . VAL A 1 111 ? 4.599 17.935 8.489 1.00 23.52 90 VAL A N 1
ATOM 688 C CA . VAL A 1 111 ? 4.239 18.560 9.750 1.00 23.31 90 VAL A CA 1
ATOM 689 C C . VAL A 1 111 ? 3.114 19.571 9.570 1.00 25.47 90 VAL A C 1
ATOM 690 O O . VAL A 1 111 ? 3.125 20.377 8.629 1.00 23.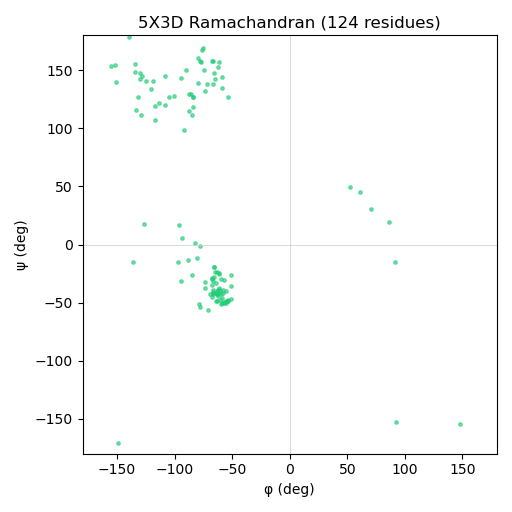65 90 VAL A O 1
ATOM 694 N N . HIS A 1 112 ? 2.125 19.518 10.449 1.00 24.03 91 HIS A N 1
ATOM 695 C CA . HIS A 1 112 ? 1.055 20.483 10.430 1.00 24.59 91 HIS A CA 1
ATOM 696 C C . HIS A 1 112 ? 0.502 20.660 11.820 1.00 25.35 91 HIS A C 1
ATOM 697 O O . HIS A 1 112 ? 0.576 19.727 12.637 1.00 25.41 91 HIS A O 1
ATOM 704 N N . GLY A 1 113 ? -0.091 21.815 12.086 1.00 23.23 92 GLY A N 1
ATOM 705 C CA . GLY A 1 113 ? -0.854 22.005 13.304 1.00 26.60 92 GLY A CA 1
ATOM 706 C C . GLY A 1 113 ? -2.120 21.134 13.308 1.00 29.53 92 GLY A C 1
ATOM 707 O O . GLY A 1 113 ? -2.604 20.707 12.261 1.00 26.79 92 GLY A O 1
ATOM 708 N N . ASP A 1 114 ? -2.651 20.871 14.494 1.00 28.56 93 ASP A N 1
ATOM 709 C CA . ASP A 1 114 ? -3.832 20.028 14.656 1.00 29.83 93 ASP A CA 1
ATOM 710 C C . ASP A 1 114 ? -5.159 20.700 14.335 1.00 29.84 93 ASP A C 1
ATOM 711 O O . ASP A 1 114 ? -6.193 20.049 14.439 1.00 33.24 93 ASP A O 1
ATOM 716 N N . ASP A 1 115 ? -5.156 21.976 13.963 1.00 30.21 94 ASP A N 1
ATOM 717 C CA . ASP A 1 115 ? -6.372 22.652 13.491 1.00 31.34 94 ASP A CA 1
ATOM 718 C C . ASP A 1 115 ? -7.102 21.893 12.385 1.00 33.79 94 ASP A C 1
ATOM 719 O O . ASP A 1 115 ? -8.335 21.893 12.349 1.00 33.32 94 ASP A O 1
ATOM 724 N N . TRP A 1 116 ? -6.353 21.233 11.510 1.00 29.48 95 TRP A N 1
ATOM 725 C CA . TRP A 1 116 ? -6.962 20.581 10.346 1.00 30.67 95 TRP A CA 1
ATOM 726 C C . TRP A 1 116 ? -7.564 19.210 10.611 1.00 31.08 95 TRP A C 1
ATOM 727 O O . TRP A 1 116 ? -8.044 18.565 9.698 1.00 32.87 95 TRP A O 1
ATOM 738 N N . GLN A 1 117 ? -7.506 18.753 11.862 1.00 32.75 96 GLN A N 1
ATOM 739 C CA . GLN A 1 117 ? -8.299 17.613 12.309 1.00 33.17 96 GLN A CA 1
ATOM 740 C C . GLN A 1 117 ? -9.812 17.849 12.198 1.00 34.02 96 GLN A C 1
ATOM 741 O O . GLN A 1 117 ? -10.551 16.888 12.099 1.00 36.19 96 GLN A O 1
ATOM 747 N N . THR A 1 118 ? -10.247 19.111 12.209 1.00 34.58 97 THR A N 1
ATOM 748 C CA . THR A 1 118 ? -11.631 19.504 12.081 1.00 40.36 97 THR A CA 1
ATOM 749 C C . THR A 1 118 ? -11.776 20.578 11.010 1.00 40.56 97 THR A C 1
ATOM 750 O O . THR A 1 118 ? -10.884 21.391 10.830 1.00 37.85 97 THR A O 1
ATOM 754 N N . GLY A 1 119 ? -12.904 20.606 10.302 1.00 38.34 98 GLY A N 1
ATOM 755 C CA . GLY A 1 119 ? -13.228 21.761 9.460 1.00 39.21 98 GLY A CA 1
ATOM 756 C C . GLY A 1 119 ? -12.729 21.582 8.036 1.00 37.93 98 GLY A C 1
ATOM 757 O O . GLY A 1 119 ? -12.600 20.457 7.566 1.00 37.49 98 GLY A O 1
ATOM 758 N N . VAL A 1 120 ? -12.449 22.687 7.359 1.00 41.17 99 VAL A N 1
ATOM 759 C CA . VAL A 1 120 ? -12.340 22.656 5.875 1.00 39.91 99 VAL A CA 1
ATOM 760 C C . VAL A 1 120 ? -11.166 21.835 5.329 1.00 37.79 99 VAL A C 1
ATOM 761 O O . VAL A 1 120 ? -11.246 21.337 4.215 1.00 35.47 99 VAL A O 1
ATOM 765 N N . GLN A 1 121 ? -10.074 21.702 6.088 1.00 31.81 100 GLN A N 1
ATOM 766 C CA . GLN A 1 121 ? -8.900 20.941 5.592 1.00 31.00 100 GLN A CA 1
ATOM 767 C C . GLN A 1 121 ? -8.869 19.474 5.991 1.00 30.92 100 GLN A C 1
ATOM 768 O O . GLN A 1 121 ? -7.879 18.796 5.717 1.00 29.28 100 GLN A O 1
ATOM 774 N N . ARG A 1 122 ? -9.921 18.968 6.636 1.00 30.33 101 ARG A N 1
ATOM 775 C CA . ARG A 1 122 ? -9.865 17.596 7.180 1.00 33.76 101 ARG A CA 1
ATOM 776 C C . ARG A 1 122 ? -9.720 16.502 6.135 1.00 31.01 101 ARG A C 1
ATOM 777 O O . ARG A 1 122 ? -9.057 15.492 6.371 1.00 28.80 101 ARG A O 1
ATOM 785 N N . HIS A 1 123 ? -10.315 16.719 4.967 1.00 31.90 102 HIS A N 1
ATOM 786 C CA . HIS A 1 123 ? -10.257 15.729 3.906 1.00 32.60 102 HIS A CA 1
ATOM 787 C C . HIS A 1 123 ? -8.851 15.730 3.294 1.00 30.33 102 HIS A C 1
ATOM 788 O O . HIS A 1 123 ? -8.300 14.668 2.951 1.00 28.64 102 HIS A O 1
ATOM 795 N N . THR A 1 124 ? -8.263 16.922 3.181 1.00 28.68 103 THR A N 1
ATOM 796 C CA . THR A 1 124 ? -6.877 17.060 2.687 1.00 29.93 103 THR A CA 1
ATOM 797 C C . THR A 1 124 ? -5.909 16.347 3.665 1.00 28.86 103 THR A C 1
ATOM 798 O O . THR A 1 124 ? -4.988 15.664 3.233 1.00 26.48 103 THR A O 1
ATOM 802 N N . ARG A 1 125 ? -6.145 16.540 4.964 1.00 28.92 104 ARG A N 1
ATOM 803 C CA . ARG A 1 125 ? -5.354 15.851 6.012 1.00 28.11 104 ARG A CA 1
ATOM 804 C C . ARG A 1 125 ? -5.411 14.339 5.850 1.00 27.67 104 ARG A C 1
ATOM 805 O O . ARG A 1 125 ? -4.390 13.680 5.798 1.00 26.64 104 ARG A O 1
ATOM 813 N N . GLU A 1 126 ? -6.622 13.799 5.703 1.00 30.12 105 GLU A N 1
ATOM 814 C CA . GLU A 1 126 ? -6.763 12.356 5.552 1.00 32.98 105 GLU A CA 1
ATOM 815 C C . GLU A 1 126 ? -5.985 11.843 4.345 1.00 28.62 105 GLU A C 1
ATOM 816 O O . GLU A 1 126 ? -5.334 10.806 4.425 1.00 28.37 105 GLU A O 1
ATOM 822 N N . ARG A 1 127 ? -6.037 12.566 3.230 1.00 28.76 106 ARG A N 1
ATOM 823 C CA . ARG A 1 127 ? -5.282 12.208 2.034 1.00 28.11 106 ARG A CA 1
ATOM 824 C C . ARG A 1 127 ? -3.777 12.310 2.190 1.00 29.35 106 ARG A C 1
ATOM 825 O O . ARG A 1 127 ? -3.043 11.535 1.579 1.00 29.61 106 ARG A O 1
ATOM 833 N N . VAL A 1 128 ? -3.305 13.246 3.019 1.00 28.43 107 VAL A N 1
ATOM 834 C CA . VAL A 1 128 ? -1.856 13.292 3.330 1.00 28.56 107 VAL A CA 1
ATOM 835 C C . VAL A 1 128 ? -1.402 11.976 3.992 1.00 28.69 107 VAL A C 1
ATOM 836 O O . VAL A 1 128 ? -0.421 11.395 3.596 1.00 27.06 107 VAL A O 1
ATOM 840 N N . ILE A 1 129 ? -2.161 11.527 4.983 1.00 28.25 108 ILE A N 1
ATOM 841 C CA . ILE A 1 129 ? -1.840 10.294 5.707 1.00 30.39 108 ILE A CA 1
ATOM 842 C C . ILE A 1 129 ? -1.827 9.135 4.710 1.00 34.96 108 ILE A C 1
ATOM 843 O O . ILE A 1 129 ? -0.850 8.385 4.649 1.00 31.27 108 ILE A O 1
ATOM 848 N N . GLU A 1 130 ? -2.892 9.006 3.910 1.00 36.50 109 GLU A N 1
ATOM 849 C CA . GLU A 1 130 ? -2.962 7.856 2.988 1.00 36.89 109 GLU A CA 1
ATOM 850 C C . GLU A 1 130 ? -1.907 7.897 1.913 1.00 34.41 109 GLU A C 1
ATOM 851 O O . GLU A 1 130 ? -1.287 6.884 1.626 1.00 32.82 109 GLU A O 1
ATOM 857 N N . VAL A 1 131 ? -1.606 9.071 1.366 1.00 30.21 110 VAL A N 1
ATOM 858 C CA . VAL A 1 131 ? -0.579 9.149 0.317 1.00 28.67 110 VAL A CA 1
ATOM 859 C C . VAL A 1 131 ? 0.823 8.886 0.858 1.00 28.60 110 VAL A C 1
ATOM 860 O O . VAL A 1 131 ? 1.619 8.175 0.232 1.00 29.35 110 VAL A O 1
ATOM 864 N N . LEU A 1 132 ? 1.134 9.459 2.019 1.00 29.17 111 LEU A N 1
ATOM 865 C CA . LEU A 1 132 ? 2.429 9.256 2.632 1.00 29.15 111 LEU A CA 1
ATOM 866 C C . LEU A 1 132 ? 2.730 7.751 2.889 1.00 32.36 111 LEU A C 1
ATOM 867 O O . LEU A 1 132 ? 3.874 7.307 2.669 1.00 29.66 111 LEU A O 1
ATOM 872 N N . SER A 1 133 ? 1.693 7.006 3.305 1.00 33.61 112 SER A N 1
ATOM 873 C CA . SER A 1 133 ? 1.772 5.527 3.511 1.00 34.55 112 SER A CA 1
ATOM 874 C C . SER A 1 133 ? 2.353 4.778 2.310 1.00 38.66 112 SER A C 1
ATOM 875 O O . SER A 1 133 ? 3.006 3.724 2.466 1.00 39.74 112 SER A O 1
ATOM 878 N N . GLU A 1 134 ? 2.214 5.342 1.116 1.00 38.31 113 GLU A N 1
ATOM 879 C CA . GLU A 1 134 ? 2.756 4.695 -0.076 1.00 38.25 113 GLU A CA 1
ATOM 880 C C . GLU A 1 134 ? 4.276 4.475 -0.017 1.00 38.42 113 GLU A C 1
ATOM 881 O O . GLU A 1 134 ? 4.772 3.518 -0.587 1.00 35.41 113 GLU A O 1
ATOM 887 N N . TRP A 1 135 ? 5.018 5.342 0.691 1.00 35.81 114 TRP A N 1
ATOM 888 C CA . TRP A 1 135 ? 6.474 5.168 0.853 1.00 34.07 114 TRP A CA 1
ATOM 889 C C . TRP A 1 135 ? 6.918 5.189 2.323 1.00 32.80 114 TRP A C 1
ATOM 890 O O . TRP A 1 135 ? 8.068 5.402 2.612 1.00 38.72 114 TRP A O 1
ATOM 901 N N . GLY A 1 136 ? 5.977 4.985 3.216 1.00 31.64 115 GLY A N 1
ATOM 902 C CA . GLY A 1 136 ? 6.189 4.964 4.641 1.00 36.45 115 GLY A CA 1
ATOM 903 C C . GLY A 1 136 ? 6.509 6.306 5.258 1.00 35.19 115 GLY A C 1
ATOM 904 O O . GLY A 1 136 ? 7.226 6.350 6.265 1.00 32.05 115 GLY A O 1
ATOM 905 N N . GLY A 1 137 ? 5.982 7.402 4.682 1.00 34.58 116 GLY A N 1
ATOM 906 C CA . GLY A 1 137 ? 6.158 8.748 5.297 1.00 30.06 116 GLY A CA 1
ATOM 907 C C . GLY A 1 137 ? 5.178 8.906 6.430 1.00 29.75 116 GLY A C 1
ATOM 908 O O . GLY A 1 137 ? 4.169 8.202 6.482 1.00 28.18 116 GLY A O 1
ATOM 909 N N . LYS A 1 138 ? 5.426 9.850 7.338 1.00 26.31 117 LYS A N 1
ATOM 910 C CA . LYS A 1 138 ? 4.547 10.050 8.479 1.00 30.92 117 LYS A CA 1
ATOM 911 C C . LYS A 1 138 ? 4.160 11.490 8.645 1.00 29.47 117 LYS A C 1
ATOM 912 O O . LYS A 1 138 ? 4.978 12.385 8.446 1.00 30.06 117 LYS A O 1
ATOM 918 N N . LEU A 1 139 ? 2.913 11.676 9.030 1.00 27.10 118 LEU A N 1
ATOM 919 C CA . LEU A 1 139 ? 2.395 12.969 9.463 1.00 27.36 118 LEU A CA 1
ATOM 920 C C . LEU A 1 139 ? 2.728 13.168 10.931 1.00 30.42 118 LEU A C 1
ATOM 921 O O . LEU A 1 139 ? 2.401 12.318 11.752 1.00 28.99 118 LEU A O 1
ATOM 926 N N . VAL A 1 140 ? 3.362 14.285 11.262 1.00 26.61 119 VAL A N 1
ATOM 927 C CA . VAL A 1 140 ? 3.520 14.701 12.658 1.00 28.10 119 VAL A CA 1
ATOM 928 C C . VAL A 1 140 ? 2.742 15.985 12.932 1.00 27.60 119 VAL A C 1
ATOM 929 O O . VAL A 1 140 ? 2.951 17.005 12.277 1.00 26.50 119 VAL A O 1
ATOM 933 N N . GLU A 1 141 ? 1.821 15.934 13.888 1.00 26.95 120 GLU A N 1
ATOM 934 C CA . GLU A 1 141 ? 0.936 17.045 14.194 1.00 30.43 120 GLU A CA 1
ATOM 935 C C . GLU A 1 141 ? 1.308 17.692 15.522 1.00 32.87 120 GLU A C 1
ATOM 936 O O . GLU A 1 141 ? 1.713 17.021 16.453 1.00 32.75 120 GLU A O 1
ATOM 942 N N . ILE A 1 142 ? 1.130 19.001 15.570 1.00 32.93 121 ILE A N 1
ATOM 943 C CA . ILE A 1 142 ? 1.595 19.859 16.647 1.00 35.24 121 ILE A CA 1
ATOM 944 C C . ILE A 1 142 ? 0.385 20.590 17.136 1.00 32.30 121 ILE A C 1
ATOM 945 O O . ILE A 1 142 ? -0.391 21.053 16.302 1.00 32.54 121 ILE A O 1
ATOM 950 N N . PRO A 1 143 ? 0.249 20.797 18.463 1.00 34.25 122 PRO A N 1
ATOM 951 C CA . PRO A 1 143 ? -0.812 21.689 18.935 1.00 32.89 122 PRO A CA 1
ATOM 952 C C . PRO A 1 143 ? -0.766 23.074 18.279 1.00 32.59 122 PRO A C 1
ATOM 953 O O . PRO A 1 143 ? 0.269 23.742 18.277 1.00 30.26 122 PRO A O 1
ATOM 957 N N . TYR A 1 144 ? -1.886 23.493 17.708 1.00 33.33 123 TYR A N 1
ATOM 958 C CA . TYR A 1 144 ? -2.024 24.824 17.119 1.00 33.06 123 TYR A CA 1
ATOM 959 C C . TYR A 1 144 ? -1.756 25.863 18.197 1.00 34.38 123 TYR A C 1
ATOM 960 O O . TYR A 1 144 ? -2.097 25.655 19.382 1.00 33.28 123 TYR A O 1
ATOM 969 N N . THR A 1 145 ? -1.124 26.964 17.819 1.00 34.91 124 THR A N 1
ATOM 970 C CA . THR A 1 145 ? -0.771 27.980 18.789 1.00 36.74 124 THR A CA 1
ATOM 971 C C . THR A 1 145 ? -1.993 28.880 18.959 1.00 39.31 124 THR A C 1
ATOM 972 O O . THR A 1 145 ? -2.380 29.582 18.033 1.00 38.23 124 THR A O 1
ATOM 976 N N . PRO A 1 146 ? -2.634 28.832 20.144 1.00 48.26 125 PRO A N 1
ATOM 977 C CA . PRO A 1 146 ? -3.844 29.623 20.313 1.00 50.94 125 PRO A CA 1
ATOM 978 C C . PRO A 1 146 ? -3.529 31.104 20.562 1.00 56.99 125 PRO A C 1
ATOM 979 O O . PRO A 1 146 ? -2.412 31.444 20.989 1.00 52.38 125 PRO A O 1
ATOM 983 N N . GLY A 1 147 ? -4.515 31.954 20.269 1.00 59.58 126 GLY A N 1
ATOM 984 C CA . GLY A 1 147 ? -4.478 33.380 20.591 1.00 63.98 126 GLY A CA 1
ATOM 985 C C . GLY A 1 147 ? -3.804 34.274 19.563 1.00 63.36 126 GLY A C 1
ATOM 986 O O . GLY A 1 147 ? -3.438 35.397 19.895 1.00 62.07 126 GLY A O 1
ATOM 987 N N . ILE A 1 148 ? -3.657 33.796 18.324 1.00 66.64 127 ILE A N 1
ATOM 988 C CA . ILE A 1 148 ? -2.860 34.488 17.299 1.00 67.83 127 ILE A CA 1
ATOM 989 C C . ILE A 1 148 ? -3.213 33.981 15.883 1.00 70.68 127 ILE A C 1
ATOM 990 O O . ILE A 1 148 ? -3.150 32.777 15.581 1.00 63.61 127 ILE A O 1
#

Foldseek 3Di:
DAFEEEEEDCCLDDDVLNVVQLVVRLVRTAYEYAHEAQQQCVVQHDGGPDHSVRSCVVVCPRPRHDYYHYDDHLACQVVCVVVVGQEYEDECPCCDDDNVVSVVVVQVNNVVVNHYYDYDHGDPDD

Solvent-accessible surface area: 6890 Å² total; per-residue (Å²): 210,127,58,57,0,0,1,10,15,17,6,36,121,51,49,91,10,38,80,55,25,6,62,88,0,37,133,44,3,38,0,14,0,0,0,5,28,59,73,2,1,56,83,38,66,195,102,18,170,61,76,43,121,83,1,59,52,68,0,85,116,36,199,42,24,71,46,22,43,46,2,163,71,26,42,6,8,132,24,0,107,116,40,133,0,61,45,0,1,24,6,51,56,2,88,104,37,110,26,115,115,12,46,95,98,1,65,93,4,0,78,105,55,42,9,123,34,37,48,3,93,121,42,115,86,103

InterPro domains:
  IPR004821 Cytidyltransferase-like domain [PF01467] (11-131)
  IPR004821 Cytidyltransferase-like domain [TIGR00125] (5-66)
  IPR012698 Phosphoenolpyruvate phosphomutase, core [TIGR02320] (150-433)
  IPR014729 Rossmann-like alpha/beta/alpha sandwich fold [G3DSA:3.40.50.620] (1-139)
  IPR015813 Pyruvate/Phosphoenolpyruvate kinase-like domain superfamily [SSF51621] (95-418)
  IPR039556 ICL/PEPM domain [cd00377] (155-405)
  IPR040442 Pyruvate kinase-like domain superfamily [G3DSA:3.20.20.60] (144-429)
  IPR050385 Archaeal FAD synthase [PTHR43793] (3-138)

Secondary structure (DSSP, 8-state):
---EEEEEE--SS--HHHHHHHHHHHHHSEEEEEEE-HHHHHTTSPPPSS-HHHHHHHHTTSTTEEEEEEE-SS--HHHHHHH--SEEEEEGGGGSSTTHHHHHHHHHHHHTTT-EEEEE---TT-

Organism: Streptomyces wedmorensis (NCBI:txid43759)